Protein AF-A0A343VRR3-F1 (afdb_monomer)

Mean predicted aligned error: 11.03 Å

Structure (mmCIF, N/CA/C/O backbone):
data_AF-A0A343VRR3-F1
#
_entry.id   AF-A0A343VRR3-F1
#
loop_
_atom_site.group_PDB
_atom_site.id
_atom_site.type_symbol
_atom_site.label_atom_id
_atom_site.label_alt_id
_atom_site.label_comp_id
_atom_site.label_asym_id
_atom_site.label_entity_id
_atom_site.label_seq_id
_atom_site.pdbx_PDB_ins_code
_atom_site.Cartn_x
_atom_site.Cartn_y
_atom_site.Cartn_z
_atom_site.occupancy
_atom_site.B_iso_or_equiv
_atom_site.auth_seq_id
_atom_site.auth_comp_id
_atom_site.auth_asym_id
_atom_site.auth_atom_id
_atom_site.pdbx_PDB_model_num
ATOM 1 N N . MET A 1 1 ? 56.393 -20.416 -41.830 1.00 37.50 1 MET A N 1
ATOM 2 C CA . MET A 1 1 ? 55.635 -19.863 -42.967 1.00 37.50 1 MET A CA 1
ATOM 3 C C . MET A 1 1 ? 54.302 -20.599 -42.942 1.00 37.50 1 MET A C 1
ATOM 5 O O . MET A 1 1 ? 54.305 -21.795 -43.189 1.00 37.50 1 MET A O 1
ATOM 9 N N . ASP A 1 2 ? 53.368 -20.090 -42.137 1.00 41.81 2 ASP A N 1
ATOM 10 C CA . ASP A 1 2 ? 52.254 -19.198 -42.551 1.00 41.81 2 ASP A CA 1
ATOM 11 C C . ASP A 1 2 ? 51.068 -20.064 -43.032 1.00 41.81 2 ASP A C 1
ATOM 13 O O . ASP A 1 2 ? 51.146 -20.661 -44.100 1.00 41.81 2 ASP A O 1
ATOM 17 N N . LEU A 1 3 ? 50.234 -20.564 -42.109 1.00 46.12 3 LEU A N 1
ATOM 18 C CA . LEU A 1 3 ? 48.945 -20.011 -41.637 1.00 46.12 3 LEU A CA 1
ATOM 19 C C . LEU A 1 3 ? 47.932 -19.735 -42.762 1.00 46.12 3 LEU A C 1
ATOM 21 O O . LEU A 1 3 ? 48.073 -18.812 -43.550 1.00 46.12 3 LEU A O 1
ATOM 25 N N . GLY A 1 4 ? 46.863 -20.530 -42.775 1.00 37.25 4 GLY A N 1
ATOM 26 C CA . GLY A 1 4 ? 45.685 -20.335 -43.614 1.00 37.25 4 GLY A CA 1
ATOM 27 C C . GLY A 1 4 ? 44.492 -21.040 -42.978 1.00 37.25 4 GLY A C 1
ATOM 28 O O . GLY A 1 4 ? 44.079 -22.100 -43.440 1.00 37.25 4 GLY A O 1
ATOM 29 N N . GLU A 1 5 ? 44.008 -20.503 -41.856 1.00 53.78 5 GLU A N 1
ATOM 30 C CA . GLU A 1 5 ? 42.773 -20.955 -41.207 1.00 53.78 5 GLU A CA 1
ATOM 31 C C . GLU A 1 5 ? 41.541 -20.539 -42.033 1.00 53.78 5 GLU A C 1
ATOM 33 O O . GLU A 1 5 ? 41.505 -19.421 -42.555 1.00 53.78 5 GLU A O 1
ATOM 38 N N . PRO A 1 6 ? 40.502 -21.387 -42.141 1.00 42.66 6 PRO A N 1
ATOM 39 C CA . PRO A 1 6 ? 39.236 -20.989 -42.734 1.00 42.66 6 PRO A CA 1
ATOM 40 C C . PRO A 1 6 ? 38.439 -20.131 -41.741 1.00 42.66 6 PRO A C 1
ATOM 42 O O . PRO A 1 6 ? 38.018 -20.600 -40.683 1.00 42.66 6 PRO A O 1
ATOM 45 N N . SER A 1 7 ? 38.199 -18.871 -42.108 1.00 49.03 7 SER A N 1
ATOM 46 C CA . SER A 1 7 ? 37.275 -17.967 -41.422 1.00 49.03 7 SER A CA 1
ATOM 47 C C . SER A 1 7 ? 35.845 -18.510 -41.484 1.00 49.03 7 SER A C 1
ATOM 49 O O . SER A 1 7 ? 35.107 -18.264 -42.434 1.00 49.03 7 SER A O 1
ATOM 51 N N . HIS A 1 8 ? 35.434 -19.238 -40.449 1.00 46.97 8 HIS A N 1
ATOM 52 C CA . HIS A 1 8 ? 34.027 -19.324 -40.087 1.00 46.97 8 HIS A CA 1
ATOM 53 C C . HIS A 1 8 ? 33.690 -18.049 -39.315 1.00 46.97 8 HIS A C 1
ATOM 55 O O . HIS A 1 8 ? 34.013 -17.924 -38.134 1.00 46.97 8 HIS A O 1
ATOM 61 N N . GLU A 1 9 ? 33.070 -17.086 -39.995 1.00 47.28 9 GLU A N 1
ATOM 62 C CA . GLU A 1 9 ? 32.398 -15.969 -39.339 1.00 47.28 9 GLU A CA 1
ATOM 63 C C . GLU A 1 9 ? 31.313 -16.539 -38.421 1.00 47.28 9 GLU A C 1
ATOM 65 O O . GLU A 1 9 ? 30.217 -16.918 -38.837 1.00 47.28 9 GLU A O 1
ATOM 70 N N . ILE A 1 10 ? 31.654 -16.648 -37.139 1.00 44.50 10 ILE A N 1
ATOM 71 C CA . ILE A 1 10 ? 30.690 -16.865 -36.075 1.00 44.50 10 ILE A CA 1
ATOM 72 C C . ILE A 1 10 ? 29.819 -15.615 -36.071 1.00 44.50 10 ILE A C 1
ATOM 74 O O . ILE A 1 10 ? 30.261 -14.539 -35.672 1.00 44.50 10 ILE A O 1
ATOM 78 N N . CYS A 1 11 ? 28.581 -15.765 -36.539 1.00 33.94 11 CYS A N 1
ATOM 79 C CA . CYS A 1 11 ? 27.521 -14.794 -36.337 1.00 33.94 11 CYS A CA 1
ATOM 80 C C . CYS A 1 11 ? 27.340 -14.643 -34.821 1.00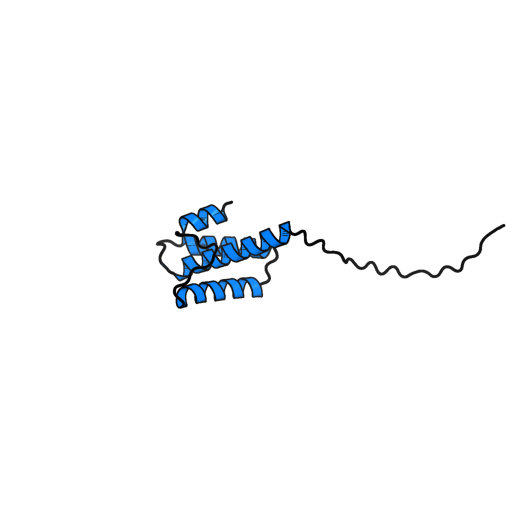 33.94 11 CYS A C 1
ATOM 82 O O . CYS A 1 11 ? 26.659 -15.439 -34.171 1.00 33.94 11 CYS A O 1
ATOM 84 N N . THR A 1 12 ? 28.037 -13.673 -34.229 1.00 43.81 12 THR A N 1
ATOM 85 C CA . THR A 1 12 ? 27.897 -13.317 -32.824 1.00 43.81 12 THR A CA 1
ATOM 86 C C . THR A 1 12 ? 26.554 -12.631 -32.669 1.00 43.81 12 THR A C 1
ATOM 88 O O . THR A 1 12 ? 26.405 -11.415 -32.722 1.00 43.81 12 THR A O 1
ATOM 91 N N . GLN A 1 13 ? 25.533 -13.460 -32.494 1.00 43.38 13 GLN A N 1
ATOM 92 C CA . GLN A 1 13 ? 24.244 -13.039 -31.998 1.00 43.38 13 GLN A CA 1
ATOM 93 C C . GLN A 1 13 ? 24.465 -12.589 -30.553 1.00 43.38 13 GLN A C 1
ATOM 95 O O . GLN A 1 13 ? 24.520 -13.404 -29.627 1.00 43.38 13 GLN A O 1
ATOM 100 N N . THR A 1 14 ? 24.676 -11.286 -30.377 1.00 46.81 14 THR A N 1
ATOM 101 C CA . THR A 1 14 ? 24.767 -10.605 -29.088 1.00 46.81 14 THR A CA 1
ATOM 102 C C . THR A 1 14 ? 23.450 -10.824 -28.351 1.00 46.81 14 THR A C 1
ATOM 104 O O . THR A 1 14 ? 22.495 -10.070 -28.497 1.00 46.81 14 THR A O 1
ATOM 107 N N . HIS A 1 15 ? 23.374 -11.906 -27.583 1.00 47.41 15 HIS A N 1
ATOM 108 C CA . HIS A 1 15 ? 22.310 -12.126 -26.619 1.00 47.41 15 HIS A CA 1
ATOM 109 C C . HIS A 1 15 ? 22.594 -11.225 -25.410 1.00 47.41 15 HIS A C 1
ATOM 111 O O . HIS A 1 15 ? 23.586 -11.454 -24.712 1.00 47.41 15 HIS A O 1
ATOM 117 N N . PRO A 1 16 ? 21.755 -10.221 -25.096 1.00 50.25 16 PRO A N 1
ATOM 118 C CA . PRO A 1 16 ? 21.846 -9.541 -23.818 1.00 50.25 16 PRO A CA 1
ATOM 119 C C . PRO A 1 16 ? 21.199 -10.473 -22.792 1.00 50.25 16 PRO A C 1
ATOM 121 O O . PRO A 1 16 ? 19.983 -10.491 -22.619 1.00 50.25 16 PRO A O 1
ATOM 124 N N . SER A 1 17 ? 21.976 -11.347 -22.160 1.00 53.00 17 SER A N 1
ATOM 125 C CA . SER A 1 17 ? 21.421 -12.277 -21.172 1.00 53.00 17 SER A CA 1
ATOM 126 C C . SER A 1 17 ? 22.373 -12.531 -20.023 1.00 53.00 17 SER A C 1
ATOM 128 O O . SER A 1 17 ? 22.958 -13.595 -19.874 1.00 53.00 17 SER A O 1
ATOM 130 N N . ARG A 1 18 ? 22.431 -11.537 -19.143 1.00 49.84 18 ARG A N 1
ATOM 131 C CA . ARG A 1 18 ? 22.328 -11.765 -17.703 1.00 49.84 18 ARG A CA 1
ATOM 132 C C . ARG A 1 18 ? 21.823 -10.476 -17.079 1.00 49.84 18 ARG A C 1
ATOM 134 O O . ARG A 1 18 ? 22.588 -9.558 -16.817 1.00 49.84 18 ARG A O 1
ATOM 141 N N . LYS A 1 19 ? 20.508 -10.388 -16.869 1.00 48.53 19 LYS A N 1
ATOM 142 C CA . LYS A 1 19 ? 19.997 -9.469 -15.857 1.00 48.53 19 LYS A CA 1
ATOM 143 C C . LYS A 1 19 ? 20.520 -10.003 -14.528 1.00 48.53 19 LYS A C 1
ATOM 145 O O . LYS A 1 19 ? 19.967 -10.960 -13.990 1.00 48.53 19 LYS A O 1
ATOM 150 N N . GLU A 1 20 ? 21.625 -9.449 -14.047 1.00 48.19 20 GLU A N 1
ATOM 151 C CA . GLU A 1 20 ? 21.988 -9.540 -12.640 1.00 48.19 20 GLU A CA 1
ATOM 152 C C . GLU A 1 20 ? 20.877 -8.833 -11.857 1.00 48.19 20 GLU A C 1
ATOM 154 O O . GLU A 1 20 ? 20.931 -7.637 -11.585 1.00 48.19 20 GLU A O 1
ATOM 159 N N . TYR A 1 21 ? 19.799 -9.559 -11.559 1.00 50.50 21 TYR A N 1
ATOM 160 C CA . TYR A 1 21 ? 18.842 -9.145 -10.545 1.00 50.50 21 TYR A CA 1
ATOM 161 C C . TYR A 1 21 ? 19.577 -9.253 -9.212 1.00 50.50 21 TYR A C 1
ATOM 163 O O . TYR A 1 21 ? 19.592 -10.300 -8.568 1.00 50.50 21 TYR A O 1
ATOM 171 N N . THR A 1 22 ? 20.276 -8.184 -8.840 1.00 55.12 22 THR A N 1
ATOM 172 C CA . THR A 1 22 ? 20.904 -8.066 -7.530 1.00 55.12 22 THR A CA 1
ATOM 173 C C . THR A 1 22 ? 19.812 -8.237 -6.475 1.00 55.12 22 THR A C 1
ATOM 175 O O . THR A 1 22 ? 18.736 -7.649 -6.575 1.00 55.12 22 THR A O 1
ATOM 178 N N . VAL A 1 23 ? 20.056 -9.079 -5.470 1.00 56.41 23 VAL A N 1
ATOM 179 C CA . VAL A 1 23 ? 19.100 -9.403 -4.388 1.00 56.41 23 VAL A CA 1
ATOM 180 C C . VAL A 1 23 ? 18.517 -8.134 -3.738 1.00 56.41 23 VAL A C 1
ATOM 182 O O . VAL A 1 23 ? 17.359 -8.111 -3.326 1.00 56.41 23 VAL A O 1
ATOM 185 N N . SER A 1 24 ? 19.289 -7.044 -3.735 1.00 59.78 24 SER A N 1
ATOM 186 C CA . SER A 1 24 ? 18.886 -5.706 -3.294 1.00 59.78 24 SER A CA 1
ATOM 187 C C . SER A 1 24 ? 17.715 -5.115 -4.088 1.00 59.78 24 SER A C 1
ATOM 189 O O . SER A 1 24 ? 16.846 -4.475 -3.500 1.00 59.78 24 SER A O 1
ATOM 191 N N . ASN A 1 25 ? 17.656 -5.346 -5.402 1.00 68.62 25 ASN A N 1
ATOM 192 C CA . ASN A 1 25 ? 16.584 -4.841 -6.258 1.00 68.62 25 ASN A CA 1
ATOM 193 C C . ASN A 1 25 ? 15.266 -5.592 -6.010 1.00 68.62 25 ASN A C 1
ATOM 195 O O . ASN A 1 25 ? 14.199 -4.987 -5.998 1.00 68.62 25 ASN A O 1
ATOM 199 N N . LEU A 1 26 ? 15.339 -6.900 -5.726 1.00 76.31 26 LEU A N 1
ATOM 200 C CA . LEU A 1 26 ? 14.160 -7.707 -5.393 1.00 76.31 26 LEU A CA 1
ATOM 201 C C . LEU A 1 26 ? 13.584 -7.349 -4.014 1.00 76.31 26 LEU A C 1
ATOM 203 O O . LEU A 1 26 ? 12.369 -7.268 -3.858 1.00 76.31 26 LEU A O 1
ATOM 207 N N . ALA A 1 27 ? 14.443 -7.098 -3.022 1.00 84.19 27 ALA A N 1
ATOM 208 C CA . ALA A 1 27 ? 14.000 -6.675 -1.694 1.00 84.19 27 ALA A CA 1
ATOM 209 C C . ALA A 1 27 ? 13.327 -5.290 -1.726 1.00 84.19 27 ALA A C 1
ATOM 211 O O . ALA A 1 27 ? 12.292 -5.096 -1.091 1.00 84.19 27 ALA A O 1
ATOM 212 N N . GLY A 1 28 ? 13.878 -4.343 -2.496 1.00 86.19 28 GLY A N 1
ATOM 213 C CA . GLY A 1 28 ? 13.264 -3.028 -2.709 1.00 86.19 28 GLY A CA 1
ATOM 214 C C . GLY A 1 28 ? 11.923 -3.120 -3.438 1.00 86.19 28 GLY A C 1
ATOM 215 O O . GLY A 1 28 ? 10.948 -2.501 -3.019 1.00 86.19 28 GLY A O 1
ATOM 216 N N . PHE A 1 29 ? 11.859 -3.961 -4.471 1.00 89.94 29 PHE A N 1
ATOM 217 C CA . PHE A 1 29 ? 10.638 -4.267 -5.209 1.00 89.94 29 PHE A CA 1
ATOM 218 C C . PHE A 1 29 ? 9.529 -4.835 -4.312 1.00 89.94 29 PHE A C 1
ATOM 220 O O . PHE A 1 29 ? 8.424 -4.292 -4.277 1.00 89.94 29 PHE A O 1
ATOM 227 N N . GLN A 1 30 ? 9.824 -5.892 -3.547 1.00 91.38 30 GLN A N 1
ATOM 228 C CA . GLN A 1 30 ? 8.825 -6.532 -2.691 1.00 91.38 30 GLN A CA 1
ATOM 229 C C . GLN A 1 30 ? 8.357 -5.580 -1.589 1.00 91.38 30 GLN A C 1
ATOM 231 O O . GLN A 1 30 ? 7.159 -5.467 -1.342 1.00 91.38 30 GLN A O 1
ATOM 236 N N . ARG A 1 31 ? 9.283 -4.823 -0.984 1.00 93.25 31 ARG A N 1
ATOM 237 C CA . ARG A 1 31 ? 8.940 -3.809 0.020 1.00 93.25 31 ARG A CA 1
ATOM 238 C C . ARG A 1 31 ? 8.004 -2.743 -0.553 1.00 93.25 31 ARG A C 1
ATOM 240 O O . ARG A 1 31 ? 7.066 -2.346 0.131 1.00 93.25 31 ARG A O 1
ATOM 247 N N . ALA A 1 32 ? 8.218 -2.300 -1.793 1.00 93.94 32 ALA A N 1
ATOM 248 C CA . ALA A 1 32 ? 7.342 -1.323 -2.437 1.00 93.94 32 ALA A CA 1
ATOM 249 C C . ALA A 1 32 ? 5.917 -1.869 -2.647 1.00 93.94 32 ALA A C 1
ATOM 251 O O . ALA A 1 32 ? 4.948 -1.168 -2.351 1.00 93.94 32 ALA A O 1
ATOM 252 N N . LEU A 1 33 ? 5.780 -3.128 -3.082 1.00 94.50 33 LEU A N 1
ATOM 253 C CA . LEU A 1 33 ? 4.478 -3.797 -3.200 1.00 94.50 33 LEU A CA 1
ATOM 254 C C . LEU A 1 33 ? 3.784 -3.972 -1.845 1.00 94.50 33 LEU A C 1
ATOM 256 O O . LEU A 1 33 ? 2.593 -3.681 -1.722 1.00 94.50 33 LEU A O 1
ATOM 260 N N . ASP A 1 34 ? 4.521 -4.401 -0.821 1.00 94.56 34 ASP A N 1
ATOM 261 C CA . ASP A 1 34 ? 3.962 -4.621 0.513 1.00 94.56 34 ASP A CA 1
ATOM 262 C C . ASP A 1 34 ? 3.465 -3.308 1.140 1.00 94.56 34 ASP A C 1
ATOM 264 O O . ASP A 1 34 ? 2.395 -3.276 1.754 1.00 94.56 34 ASP A O 1
ATOM 268 N N . LEU A 1 35 ? 4.215 -2.213 0.963 1.00 95.75 35 LEU A N 1
ATOM 269 C CA . LEU A 1 35 ? 3.817 -0.873 1.405 1.00 95.75 35 LEU A CA 1
ATOM 270 C C . LEU A 1 35 ? 2.575 -0.379 0.656 1.00 95.75 35 LEU A C 1
ATOM 272 O O . LEU A 1 35 ? 1.662 0.163 1.281 1.00 95.75 35 LEU A O 1
ATOM 276 N N . TYR A 1 36 ? 2.503 -0.597 -0.658 1.00 96.81 36 TYR A N 1
ATOM 277 C CA . TYR A 1 36 ? 1.315 -0.260 -1.438 1.00 96.81 36 TYR A CA 1
ATOM 278 C C . TYR A 1 36 ? 0.075 -1.022 -0.945 1.00 96.81 36 TYR A C 1
ATOM 280 O O . TYR A 1 36 ? -0.940 -0.399 -0.624 1.00 96.81 36 TYR A O 1
ATOM 288 N N . GLY A 1 37 ? 0.162 -2.347 -0.786 1.00 96.12 37 GLY A N 1
ATOM 289 C CA . GLY A 1 37 ? -0.939 -3.154 -0.248 1.00 96.12 37 GLY A CA 1
ATOM 290 C C . GLY A 1 37 ? -1.353 -2.720 1.165 1.00 96.12 37 GLY A C 1
ATOM 291 O O . GLY A 1 37 ? -2.539 -2.664 1.493 1.00 96.12 37 GLY A O 1
ATOM 292 N N . ALA A 1 38 ? -0.390 -2.333 2.000 1.00 96.06 38 ALA A N 1
ATOM 293 C CA . ALA A 1 38 ? -0.654 -1.774 3.318 1.00 96.06 38 ALA A CA 1
ATOM 294 C C . ALA A 1 38 ? -1.418 -0.437 3.272 1.00 96.06 38 ALA A C 1
ATOM 296 O O . ALA A 1 38 ? -2.338 -0.236 4.067 1.00 96.06 38 ALA A O 1
ATOM 29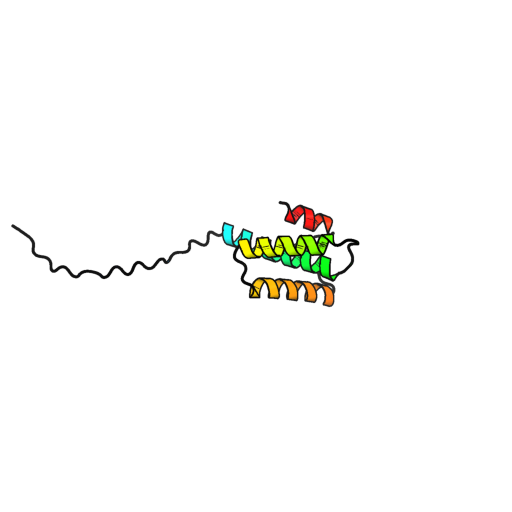7 N N . ALA A 1 39 ? -1.085 0.461 2.344 1.00 95.50 39 ALA A N 1
ATOM 298 C CA . ALA A 1 39 ? -1.808 1.721 2.171 1.00 95.50 39 ALA A CA 1
ATOM 299 C C . ALA A 1 39 ? -3.230 1.500 1.641 1.00 95.50 39 ALA A C 1
ATOM 301 O O . ALA A 1 39 ? -4.177 2.099 2.153 1.00 95.50 39 ALA A O 1
ATOM 302 N N . VAL A 1 40 ? -3.404 0.569 0.696 1.00 96.00 40 VAL A N 1
ATOM 303 C CA . VAL A 1 40 ? -4.733 0.156 0.223 1.00 96.00 40 VAL A CA 1
ATOM 304 C C . VAL A 1 40 ? -5.584 -0.383 1.372 1.00 96.00 40 VAL A C 1
ATOM 306 O O . VAL A 1 40 ? -6.762 -0.044 1.453 1.00 96.00 40 VAL A O 1
ATOM 309 N N . TYR A 1 41 ? -5.004 -1.168 2.284 1.00 95.75 41 TYR A N 1
ATOM 310 C CA . TYR A 1 41 ? -5.718 -1.666 3.460 1.00 95.75 41 TYR A CA 1
ATOM 311 C C . TYR A 1 41 ? -6.285 -0.519 4.305 1.00 95.75 41 TYR A C 1
ATOM 313 O O . TYR A 1 41 ? -7.487 -0.506 4.554 1.00 95.75 41 TYR A O 1
ATOM 321 N N . TRP A 1 42 ? -5.473 0.474 4.683 1.00 94.81 42 TRP A N 1
ATOM 322 C CA . TRP A 1 42 ? -5.947 1.608 5.494 1.00 94.81 42 TRP A CA 1
ATOM 323 C C . TRP A 1 42 ? -6.961 2.489 4.764 1.00 94.81 42 TRP A C 1
ATOM 325 O O . TRP A 1 42 ? -7.906 2.977 5.381 1.00 94.81 42 TRP A O 1
ATOM 335 N N . ARG A 1 43 ? -6.814 2.646 3.443 1.00 94.00 43 ARG A N 1
ATOM 336 C CA . ARG A 1 43 ? -7.832 3.285 2.599 1.00 94.00 43 ARG A CA 1
ATOM 337 C C . ARG A 1 43 ? -9.158 2.521 2.657 1.00 94.00 43 ARG A C 1
ATOM 339 O O . ARG A 1 43 ? -10.218 3.129 2.708 1.00 94.00 43 ARG A O 1
ATOM 346 N N . SER A 1 44 ? -9.109 1.191 2.652 1.00 91.94 44 SER A N 1
ATOM 347 C CA . SER A 1 44 ? -10.295 0.329 2.634 1.00 91.94 44 SER A CA 1
ATOM 348 C C . SER A 1 44 ? -10.950 0.112 4.000 1.00 91.94 44 SER A C 1
ATOM 350 O O . SER A 1 44 ? -12.125 -0.245 4.031 1.00 91.94 44 SER A O 1
ATOM 352 N N . THR A 1 45 ? -10.249 0.315 5.119 1.00 89.19 45 THR A N 1
ATOM 353 C CA . THR A 1 45 ? -10.863 0.215 6.455 1.00 89.19 45 THR A CA 1
ATOM 354 C C . THR A 1 45 ? -11.721 1.428 6.805 1.00 89.19 45 THR A C 1
ATOM 356 O O . THR A 1 45 ? -12.599 1.305 7.655 1.00 89.19 45 THR A O 1
ATOM 359 N N . GLY A 1 46 ? -11.465 2.593 6.195 1.00 82.38 46 GLY A N 1
ATOM 360 C CA . GLY A 1 46 ? -12.188 3.838 6.488 1.00 82.38 46 GLY A CA 1
ATOM 361 C C . GLY A 1 46 ? -12.000 4.343 7.925 1.00 82.38 46 GLY A C 1
ATOM 362 O O . GLY A 1 46 ? -12.802 5.126 8.415 1.00 82.38 46 GLY A O 1
ATOM 363 N N . THR A 1 47 ? -10.969 3.862 8.625 1.00 79.62 47 THR A N 1
ATOM 364 C CA . THR A 1 47 ? -10.707 4.174 10.043 1.00 79.62 47 THR A CA 1
ATOM 365 C C . THR A 1 47 ? -9.899 5.451 10.250 1.00 79.62 47 THR A C 1
ATOM 367 O O . THR A 1 47 ? -9.723 5.881 11.385 1.00 79.62 47 THR A O 1
ATOM 370 N N . VAL A 1 48 ? -9.330 5.998 9.178 1.00 80.44 48 VAL A N 1
ATOM 371 C CA . VAL A 1 48 ? -8.582 7.254 9.194 1.00 80.44 48 VAL A CA 1
ATOM 372 C C . VAL A 1 48 ? -9.521 8.308 8.631 1.00 80.44 48 VAL A C 1
ATOM 374 O O . VAL A 1 48 ? -9.952 8.191 7.486 1.00 80.44 48 VAL A O 1
ATOM 377 N N . GLU A 1 49 ? -9.884 9.280 9.461 1.00 72.06 49 GLU A N 1
ATOM 378 C CA . GLU A 1 49 ? -10.533 10.500 8.988 1.00 72.06 49 GLU A CA 1
ATOM 379 C C . GLU A 1 49 ? -9.489 11.246 8.143 1.00 72.06 49 GLU A C 1
ATOM 381 O O . GLU A 1 49 ? -8.341 11.318 8.567 1.00 72.06 49 GLU A O 1
ATOM 386 N N . ASP A 1 50 ? -9.868 11.717 6.950 1.00 79.88 50 ASP A N 1
ATOM 387 C CA . ASP A 1 50 ? -9.027 12.328 5.897 1.00 79.88 50 ASP A CA 1
ATOM 388 C C . ASP A 1 50 ? -8.647 11.424 4.711 1.00 79.88 50 ASP A C 1
ATOM 390 O O . ASP A 1 50 ? -8.581 10.198 4.778 1.00 79.88 50 ASP A O 1
ATOM 394 N N . ASN A 1 51 ? -8.341 12.079 3.586 1.00 88.62 51 ASN A N 1
ATOM 395 C CA . ASN A 1 51 ? -7.916 11.438 2.337 1.00 88.62 51 ASN A CA 1
ATOM 396 C C . ASN A 1 51 ? -6.440 10.983 2.360 1.00 88.62 51 ASN A C 1
ATOM 398 O O . ASN A 1 51 ? -5.921 10.533 1.338 1.00 88.62 51 ASN A O 1
ATOM 402 N N . GLU A 1 52 ? -5.740 11.089 3.498 1.00 90.62 52 GLU A N 1
ATOM 403 C CA . GLU A 1 52 ? -4.324 10.704 3.617 1.00 90.62 52 GLU A CA 1
ATOM 404 C C . GLU A 1 52 ? -4.038 9.264 3.134 1.00 90.62 52 GLU A C 1
ATOM 406 O O . GLU A 1 52 ? -3.074 9.083 2.382 1.00 90.62 52 GLU A O 1
ATOM 411 N N . PRO A 1 53 ? -4.835 8.228 3.479 1.00 91.81 53 PRO A N 1
ATOM 412 C CA . PRO A 1 53 ? -4.579 6.870 2.995 1.00 91.81 53 PRO A CA 1
ATOM 413 C C . PRO A 1 53 ? -4.723 6.719 1.479 1.00 91.81 53 PRO A C 1
ATOM 415 O O . PRO A 1 53 ? -4.032 5.900 0.876 1.00 91.81 53 PRO A O 1
ATOM 418 N N . GLU A 1 54 ? -5.609 7.495 0.852 1.00 93.31 54 GLU A N 1
ATOM 419 C CA . GLU A 1 54 ? -5.801 7.483 -0.599 1.00 93.31 54 GLU A CA 1
ATOM 420 C C . GLU A 1 54 ? -4.611 8.117 -1.327 1.00 93.31 54 GLU A C 1
ATOM 422 O O . GLU A 1 54 ? -4.086 7.533 -2.282 1.00 93.31 54 GLU A O 1
ATOM 427 N N . VAL A 1 55 ? -4.141 9.268 -0.836 1.00 94.81 55 VAL A N 1
ATOM 428 C CA . VAL A 1 55 ? -2.945 9.941 -1.362 1.00 94.81 55 VAL A CA 1
ATOM 429 C C . VAL A 1 55 ? -1.728 9.026 -1.225 1.00 94.81 55 VAL A C 1
ATOM 431 O O . VAL A 1 55 ? -1.050 8.748 -2.214 1.00 94.81 55 VAL A O 1
ATOM 434 N N . LEU A 1 56 ? -1.507 8.460 -0.033 1.00 94.50 56 LEU A N 1
ATOM 435 C CA . LEU A 1 56 ? -0.376 7.567 0.218 1.00 94.50 56 LEU A CA 1
ATOM 436 C C . LEU A 1 56 ? -0.436 6.294 -0.644 1.00 94.50 56 LEU A C 1
ATOM 438 O O . LEU A 1 56 ? 0.593 5.837 -1.142 1.00 94.50 56 LEU A O 1
ATOM 442 N N . ALA A 1 57 ? -1.626 5.723 -0.860 1.00 95.56 57 ALA A N 1
ATOM 443 C CA . ALA A 1 57 ? -1.792 4.567 -1.741 1.00 95.56 57 ALA A CA 1
ATOM 444 C C . ALA A 1 57 ? -1.434 4.894 -3.198 1.00 95.56 57 ALA A C 1
ATOM 446 O O . ALA A 1 57 ? -0.831 4.061 -3.874 1.00 95.56 57 ALA A O 1
ATOM 447 N N . THR A 1 58 ? -1.766 6.097 -3.672 1.00 96.81 58 THR A N 1
ATOM 448 C CA . THR A 1 58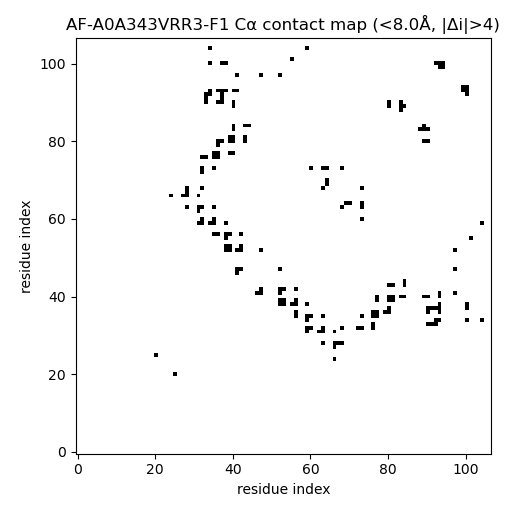 ? -1.416 6.555 -5.025 1.00 96.81 58 THR A CA 1
ATOM 449 C C . THR A 1 58 ? 0.097 6.692 -5.179 1.00 96.81 58 THR A C 1
ATOM 451 O O . THR A 1 58 ? 0.678 6.091 -6.081 1.00 96.81 58 THR A O 1
ATOM 454 N N . GLU A 1 59 ? 0.760 7.373 -4.243 1.00 96.12 59 GLU A N 1
ATOM 455 C CA . GLU A 1 59 ? 2.220 7.529 -4.266 1.00 96.12 59 GLU A CA 1
ATOM 456 C C . GLU A 1 59 ? 2.960 6.188 -4.203 1.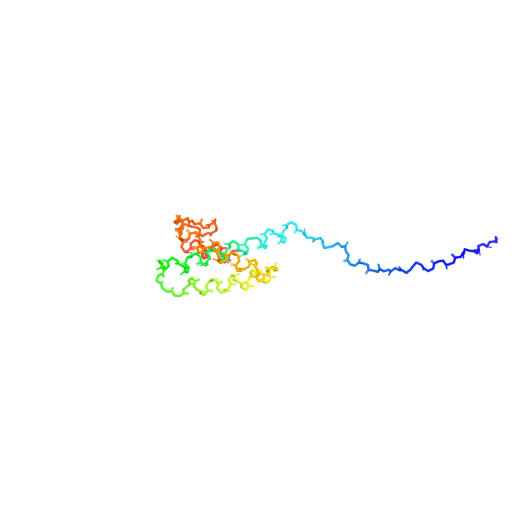00 96.12 59 GLU A C 1
ATOM 458 O O . GLU A 1 59 ? 3.979 5.986 -4.867 1.00 96.12 59 GLU A O 1
ATOM 463 N N . LEU A 1 60 ? 2.481 5.254 -3.379 1.00 95.94 60 LEU A N 1
ATOM 464 C CA . LEU A 1 60 ? 3.110 3.942 -3.241 1.00 95.94 60 LEU A CA 1
ATOM 465 C C . LEU A 1 60 ? 2.850 3.046 -4.453 1.00 95.94 60 LEU A C 1
ATOM 467 O O . LEU A 1 60 ? 3.725 2.257 -4.807 1.00 95.94 60 LEU A O 1
ATOM 471 N N . ARG A 1 61 ? 1.710 3.210 -5.138 1.00 96.69 61 ARG A N 1
ATOM 472 C CA . ARG A 1 61 ? 1.453 2.558 -6.430 1.00 96.69 61 ARG A CA 1
ATOM 473 C C . ARG A 1 61 ? 2.476 3.001 -7.472 1.00 96.69 61 ARG A C 1
ATOM 475 O O . ARG A 1 61 ? 3.049 2.159 -8.160 1.00 96.69 61 ARG A O 1
ATOM 482 N N . GLU A 1 62 ? 2.736 4.303 -7.566 1.00 95.88 62 GLU A N 1
ATOM 483 C CA . GLU A 1 62 ? 3.735 4.860 -8.486 1.00 95.88 62 GLU A CA 1
ATOM 484 C C . GLU A 1 62 ? 5.149 4.381 -8.147 1.00 95.88 62 GLU A C 1
ATOM 486 O O . GLU A 1 62 ? 5.898 3.976 -9.036 1.00 95.88 62 GLU A O 1
ATOM 491 N N . ARG A 1 63 ? 5.503 4.341 -6.857 1.00 93.62 63 ARG A N 1
ATOM 492 C CA . ARG A 1 63 ? 6.802 3.825 -6.400 1.00 93.62 63 ARG A CA 1
ATOM 493 C C . ARG A 1 63 ? 6.981 2.336 -6.687 1.00 93.62 63 ARG A C 1
ATOM 495 O O . ARG A 1 63 ? 8.047 1.935 -7.146 1.00 93.62 63 ARG A O 1
ATOM 502 N N . ALA A 1 64 ? 5.953 1.520 -6.468 1.00 93.81 64 ALA A N 1
ATOM 503 C CA . ALA A 1 64 ? 5.987 0.104 -6.821 1.00 93.81 64 ALA A CA 1
ATOM 504 C C . ALA A 1 64 ? 6.116 -0.093 -8.341 1.00 93.81 64 ALA A C 1
ATOM 506 O O . ALA A 1 64 ? 6.930 -0.903 -8.785 1.00 93.81 64 ALA A O 1
ATOM 507 N N . ALA A 1 65 ? 5.397 0.696 -9.148 1.00 93.75 65 ALA A N 1
ATOM 508 C CA . ALA A 1 65 ? 5.540 0.682 -10.604 1.00 93.75 65 ALA A CA 1
ATOM 509 C C . ALA A 1 65 ? 6.962 1.079 -11.047 1.00 93.75 65 ALA A C 1
ATOM 511 O O . ALA A 1 65 ? 7.555 0.403 -11.886 1.00 93.75 65 ALA A O 1
ATOM 512 N N . ALA A 1 66 ? 7.550 2.113 -10.436 1.00 91.12 66 ALA A N 1
ATOM 513 C CA . ALA A 1 66 ? 8.928 2.534 -10.695 1.00 91.12 66 ALA A CA 1
ATOM 514 C C . ALA A 1 66 ? 9.965 1.470 -10.287 1.00 91.12 66 ALA A C 1
ATOM 516 O O . ALA A 1 66 ? 11.001 1.341 -10.936 1.00 91.12 66 ALA A O 1
ATOM 517 N N . ALA A 1 67 ? 9.671 0.670 -9.258 1.00 90.00 67 ALA A N 1
ATOM 518 C CA . ALA A 1 67 ? 10.476 -0.488 -8.868 1.00 90.00 67 ALA A CA 1
ATOM 519 C C . ALA A 1 67 ? 10.312 -1.697 -9.816 1.00 90.00 67 ALA A C 1
ATOM 521 O O . ALA A 1 67 ? 11.037 -2.683 -9.684 1.00 90.00 67 ALA A O 1
ATOM 522 N N . GLY A 1 68 ? 9.391 -1.625 -10.784 1.00 92.25 68 GLY A N 1
ATOM 523 C CA . GLY A 1 68 ? 9.165 -2.650 -11.802 1.00 92.25 68 GLY A CA 1
ATOM 524 C C . GLY A 1 68 ? 7.922 -3.513 -11.586 1.00 92.25 68 GLY A C 1
ATOM 525 O O . GLY A 1 68 ? 7.818 -4.558 -12.228 1.00 92.25 68 GLY A O 1
ATOM 526 N N . ALA A 1 69 ? 6.995 -3.121 -10.702 1.00 92.94 69 ALA A N 1
ATOM 527 C CA . ALA A 1 69 ? 5.731 -3.837 -10.520 1.00 92.94 69 ALA A CA 1
ATOM 528 C C . ALA A 1 69 ? 4.916 -3.830 -11.808 1.00 92.94 69 ALA A C 1
ATOM 530 O O . ALA A 1 69 ? 4.634 -2.776 -12.386 1.00 92.94 69 ALA A O 1
ATOM 531 N N . SER A 1 70 ? 4.517 -5.022 -12.245 1.00 94.75 70 SER A N 1
ATOM 532 C CA . SER A 1 70 ? 3.532 -5.145 -13.305 1.00 94.75 70 SER A CA 1
ATOM 533 C C . SER A 1 70 ? 2.171 -4.666 -12.800 1.00 94.75 70 SER A C 1
ATOM 535 O O . SER A 1 70 ? 1.887 -4.641 -11.600 1.00 94.75 70 SER A O 1
ATOM 537 N N . ARG A 1 71 ? 1.290 -4.315 -13.736 1.00 95.12 71 ARG A N 1
ATOM 538 C CA . ARG A 1 71 ? -0.091 -3.967 -13.401 1.00 95.12 71 ARG A CA 1
ATOM 539 C C . ARG A 1 71 ? -0.805 -5.103 -12.663 1.00 95.12 71 ARG A C 1
ATOM 541 O O . ARG A 1 71 ? -1.503 -4.824 -11.700 1.00 95.12 71 ARG A O 1
ATOM 548 N N . GLU A 1 72 ? -0.582 -6.350 -13.075 1.00 96.69 72 GLU A N 1
ATOM 549 C CA . GLU A 1 72 ? -1.147 -7.533 -12.412 1.00 96.69 72 GLU A CA 1
ATOM 550 C C . GLU A 1 72 ? -0.701 -7.617 -10.949 1.00 96.69 72 GLU A C 1
ATOM 552 O O . GLU A 1 72 ? -1.531 -7.806 -10.073 1.00 96.69 72 GLU A O 1
ATOM 557 N N . GLN A 1 73 ? 0.578 -7.364 -10.656 1.00 95.62 73 GLN A N 1
ATOM 558 C CA . GLN A 1 73 ? 1.092 -7.392 -9.282 1.00 95.62 73 GLN A CA 1
ATOM 559 C C . GLN A 1 73 ? 0.512 -6.276 -8.405 1.00 95.62 73 GLN A C 1
ATOM 561 O O . GLN A 1 73 ? 0.292 -6.477 -7.211 1.00 95.62 73 GLN A O 1
ATOM 566 N N . LEU A 1 74 ? 0.262 -5.097 -8.981 1.00 96.38 74 LEU A N 1
ATOM 567 C CA . LEU A 1 74 ? -0.431 -4.014 -8.281 1.00 96.38 74 LEU A CA 1
ATOM 568 C C . LEU A 1 74 ? -1.893 -4.394 -8.012 1.00 96.38 74 LEU A C 1
ATOM 570 O O . LEU A 1 74 ? -2.376 -4.235 -6.893 1.00 96.38 74 LEU A O 1
ATOM 574 N N . ASP A 1 75 ? -2.589 -4.923 -9.014 1.00 96.81 75 ASP A N 1
ATOM 575 C CA . ASP A 1 75 ? -3.991 -5.311 -8.883 1.00 96.81 75 ASP A CA 1
ATOM 576 C C . ASP A 1 75 ? -4.148 -6.475 -7.869 1.00 96.81 75 ASP A C 1
ATOM 578 O O . ASP A 1 75 ? -5.046 -6.437 -7.025 1.00 96.81 75 ASP A O 1
ATOM 582 N N . ASP A 1 76 ? -3.212 -7.431 -7.844 1.00 95.50 76 ASP A N 1
ATOM 583 C CA . ASP A 1 76 ? -3.133 -8.510 -6.848 1.00 95.50 76 ASP A CA 1
ATOM 5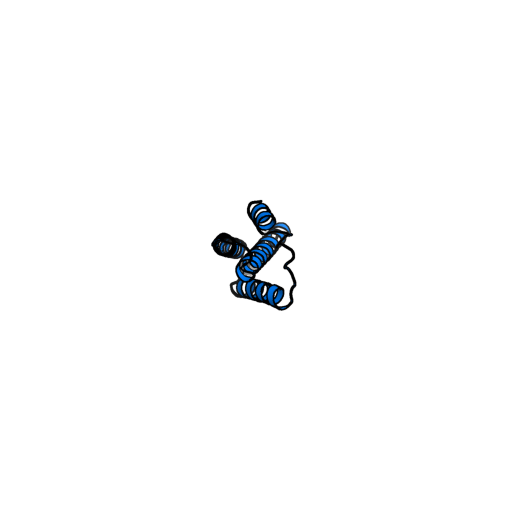84 C C . ASP A 1 76 ? -2.893 -7.978 -5.428 1.00 95.50 76 ASP A C 1
ATOM 586 O O . ASP A 1 76 ? -3.549 -8.415 -4.479 1.00 95.50 76 ASP A O 1
ATOM 590 N N . ALA A 1 77 ? -1.982 -7.014 -5.254 1.00 95.25 77 ALA A N 1
ATOM 591 C CA . ALA A 1 77 ? -1.726 -6.389 -3.955 1.00 95.25 77 ALA A CA 1
ATOM 592 C C . ALA A 1 77 ? -2.962 -5.636 -3.434 1.00 95.25 77 ALA A C 1
ATOM 594 O O . ALA A 1 77 ? -3.281 -5.698 -2.241 1.00 95.25 77 ALA A O 1
ATOM 595 N N . GLU A 1 78 ? -3.694 -4.961 -4.323 1.00 95.50 78 GLU A N 1
ATOM 596 C CA . GLU A 1 78 ? -4.952 -4.301 -3.985 1.00 95.50 78 GLU A CA 1
ATOM 597 C C . GLU A 1 78 ? -6.040 -5.311 -3.597 1.00 95.50 78 GLU A C 1
ATOM 599 O O . GLU A 1 78 ? -6.713 -5.135 -2.574 1.00 95.50 78 GLU A O 1
ATOM 604 N N . GLN A 1 79 ? -6.190 -6.391 -4.364 1.00 96.06 79 GLN A N 1
ATOM 605 C CA . GLN A 1 79 ? -7.134 -7.462 -4.059 1.00 96.06 79 GLN A CA 1
ATOM 606 C C . GLN A 1 79 ? -6.807 -8.122 -2.712 1.00 96.06 79 GLN A C 1
ATOM 608 O O . GLN A 1 79 ? -7.691 -8.277 -1.866 1.00 96.06 79 GLN A O 1
ATOM 613 N N . TYR A 1 80 ? -5.533 -8.428 -2.460 1.00 94.00 80 TYR A N 1
ATOM 614 C CA . TYR A 1 80 ? -5.064 -8.987 -1.194 1.00 94.00 80 TYR A CA 1
ATOM 615 C C . TYR A 1 80 ? -5.379 -8.076 0.001 1.00 94.00 80 TYR A C 1
ATOM 617 O O . TYR A 1 80 ? -5.835 -8.545 1.048 1.00 94.00 80 TYR A O 1
ATOM 625 N N . ALA A 1 81 ? -5.187 -6.764 -0.145 1.00 94.81 81 ALA A N 1
ATOM 626 C CA . ALA A 1 81 ? -5.510 -5.798 0.899 1.00 94.81 81 ALA A CA 1
ATOM 627 C C . ALA A 1 81 ? -7.016 -5.769 1.218 1.00 94.81 81 ALA A C 1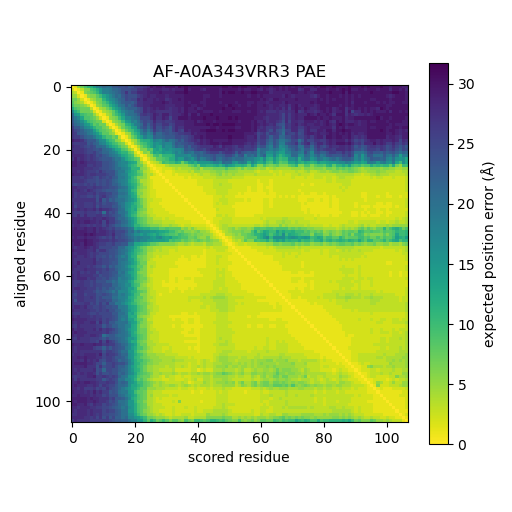
ATOM 629 O O . ALA A 1 81 ? -7.397 -5.777 2.392 1.00 94.81 81 ALA A O 1
ATOM 630 N N . ARG A 1 82 ? -7.879 -5.812 0.195 1.00 93.75 82 ARG A N 1
ATOM 631 C CA . ARG A 1 82 ? -9.343 -5.891 0.365 1.00 93.75 82 ARG A CA 1
ATOM 632 C C . ARG A 1 82 ? -9.770 -7.199 1.033 1.00 93.75 82 ARG A C 1
ATOM 634 O O . ARG A 1 82 ? -10.636 -7.193 1.906 1.00 93.75 82 ARG A O 1
ATOM 641 N N . GLU A 1 83 ? -9.134 -8.312 0.677 1.00 95.31 83 GLU A N 1
ATOM 642 C CA . GLU A 1 83 ? -9.352 -9.596 1.348 1.00 95.31 83 GLU A CA 1
ATOM 643 C C . GLU A 1 83 ? -8.913 -9.592 2.811 1.00 95.31 83 GLU A C 1
ATOM 645 O O . GLU A 1 83 ? -9.552 -10.231 3.647 1.00 95.31 83 GLU A O 1
ATOM 650 N N . CYS A 1 84 ? -7.832 -8.886 3.144 1.00 94.12 84 CYS A N 1
ATOM 651 C CA . CYS A 1 84 ? -7.435 -8.710 4.535 1.00 94.12 84 CYS A CA 1
ATOM 652 C C . CYS A 1 84 ? -8.554 -8.028 5.328 1.00 94.12 84 CYS A C 1
ATOM 654 O O . CYS A 1 84 ? -8.941 -8.543 6.375 1.00 94.12 84 CYS A O 1
ATOM 656 N N . VAL A 1 85 ? -9.139 -6.948 4.797 1.00 93.56 85 VAL A N 1
ATOM 657 C CA . VAL A 1 85 ? -10.274 -6.264 5.438 1.00 93.56 85 VAL A CA 1
ATOM 658 C C . VAL A 1 85 ? -11.459 -7.215 5.628 1.00 93.56 85 VAL A C 1
ATOM 660 O O . VAL A 1 85 ? -11.967 -7.332 6.743 1.00 93.56 85 VAL A O 1
ATOM 663 N N . SER A 1 86 ? -11.863 -7.952 4.586 1.00 93.62 86 SER A N 1
ATOM 664 C CA . SER A 1 86 ? -13.022 -8.856 4.668 1.00 93.62 86 SER A CA 1
ATOM 665 C C . SER A 1 86 ? -12.816 -10.033 5.626 1.00 93.62 86 SER A C 1
ATOM 667 O O . SER A 1 86 ? -13.770 -10.514 6.231 1.00 93.62 86 SER A O 1
ATOM 669 N N . LYS A 1 87 ? -11.569 -10.484 5.802 1.00 94.25 87 LYS A N 1
ATOM 670 C CA . LYS A 1 87 ? -11.193 -11.572 6.718 1.00 94.25 87 LYS A CA 1
ATOM 671 C C . LYS A 1 87 ? -10.810 -11.076 8.119 1.00 94.25 87 LYS A C 1
ATOM 673 O O . LYS A 1 87 ? -10.336 -11.885 8.916 1.00 94.25 87 LYS A O 1
ATOM 678 N N . HIS A 1 88 ? -10.960 -9.781 8.416 1.00 91.69 88 HIS A N 1
ATOM 679 C CA . HIS A 1 88 ? -10.478 -9.142 9.650 1.00 91.69 88 HIS A CA 1
ATOM 680 C C . HIS A 1 88 ? -8.994 -9.443 9.948 1.00 91.69 88 HIS A C 1
ATOM 682 O O . HIS A 1 88 ? -8.587 -9.663 11.089 1.00 91.69 88 HIS A 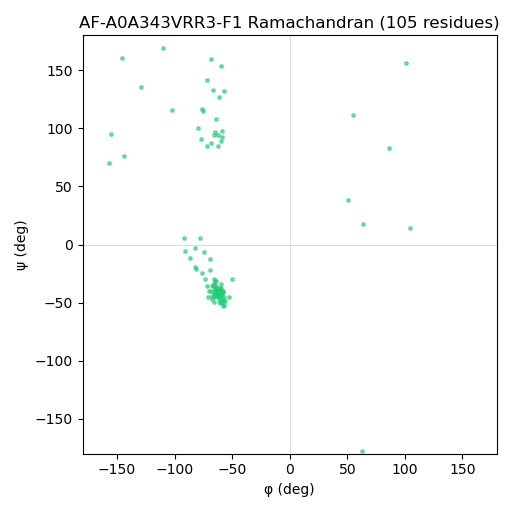O 1
ATOM 688 N N . ARG A 1 89 ? -8.177 -9.483 8.894 1.00 92.50 89 ARG A N 1
ATOM 689 C CA . ARG A 1 89 ? -6.719 -9.641 8.933 1.00 92.50 89 ARG A CA 1
ATOM 690 C C . ARG A 1 89 ? -6.046 -8.342 8.511 1.00 92.50 89 ARG A C 1
ATOM 692 O O . ARG A 1 89 ? -6.682 -7.432 7.991 1.00 92.50 89 ARG A O 1
ATOM 699 N N . LYS A 1 90 ? -4.732 -8.274 8.708 1.00 90.44 90 LYS A N 1
ATOM 700 C CA . LYS A 1 90 ? -3.925 -7.103 8.374 1.00 90.44 90 LYS A CA 1
ATOM 701 C C . LYS A 1 90 ? -2.704 -7.505 7.533 1.00 90.44 90 LYS A C 1
ATOM 703 O O . LYS A 1 90 ? -2.041 -8.477 7.904 1.00 90.44 90 LYS A O 1
ATOM 708 N N . PRO A 1 91 ? -2.375 -6.770 6.453 1.00 90.69 91 PRO A N 1
ATOM 709 C CA . PRO A 1 91 ? -1.127 -6.960 5.717 1.00 90.69 91 PRO A CA 1
ATOM 710 C C . PRO A 1 91 ? 0.105 -6.732 6.602 1.00 90.69 91 PRO A C 1
ATOM 712 O O . PRO A 1 91 ? 0.058 -5.949 7.552 1.00 90.69 91 PRO A O 1
ATOM 715 N N . LEU A 1 92 ? 1.230 -7.371 6.265 1.00 85.44 92 LEU A N 1
ATOM 716 C CA . LEU A 1 92 ? 2.455 -7.335 7.076 1.00 85.44 92 LEU A CA 1
ATOM 717 C C . LEU A 1 92 ? 2.953 -5.901 7.332 1.00 85.44 92 LEU A C 1
ATOM 719 O O . LEU A 1 92 ? 3.213 -5.533 8.476 1.00 85.44 92 LEU A O 1
ATOM 723 N N . MET A 1 93 ? 3.034 -5.080 6.281 1.00 91.31 93 MET A N 1
ATOM 724 C CA . MET A 1 93 ? 3.568 -3.713 6.355 1.00 91.31 93 MET A CA 1
ATOM 725 C C . MET A 1 93 ? 2.562 -2.665 6.848 1.00 91.31 93 MET A C 1
ATOM 727 O O . MET A 1 93 ? 2.931 -1.512 7.032 1.00 91.31 93 MET A O 1
ATOM 731 N N . ALA A 1 94 ? 1.302 -3.025 7.118 1.00 88.62 94 ALA A N 1
ATOM 732 C CA . ALA A 1 94 ? 0.303 -2.043 7.556 1.00 88.62 94 ALA A CA 1
ATOM 733 C C . ALA A 1 94 ? 0.552 -1.481 8.964 1.00 88.62 94 ALA A C 1
ATOM 735 O O . ALA A 1 94 ? -0.059 -0.477 9.318 1.00 88.62 94 ALA A O 1
ATOM 736 N N . GLY A 1 95 ? 1.457 -2.074 9.752 1.00 88.50 95 GLY A N 1
ATOM 737 C CA . GLY A 1 95 ? 1.797 -1.567 11.084 1.00 88.50 95 GLY A CA 1
ATOM 738 C C . GLY A 1 95 ? 0.607 -1.593 12.049 1.00 88.50 95 GLY A C 1
ATOM 739 O O . GLY A 1 95 ? -0.463 -2.108 11.736 1.00 88.50 95 GLY A O 1
ATOM 740 N N . HIS A 1 96 ? 0.771 -1.106 13.276 1.00 88.69 96 HIS A N 1
ATOM 741 C CA . HIS A 1 96 ? -0.315 -1.052 14.267 1.00 88.69 96 HIS A CA 1
ATOM 742 C C . HIS A 1 96 ? -1.236 0.161 14.089 1.00 88.69 96 HIS A C 1
ATOM 744 O O . HIS A 1 96 ? -2.365 0.137 14.570 1.00 88.69 96 HIS A O 1
ATOM 750 N N . SER A 1 97 ? -0.771 1.192 13.385 1.00 91.00 97 SER A N 1
ATOM 751 C CA . SER A 1 97 ? -1.519 2.406 13.070 1.00 91.00 97 SER A CA 1
ATOM 752 C C . SER A 1 97 ? -1.129 2.934 11.691 1.00 91.00 97 SER A C 1
ATOM 754 O O . SER A 1 97 ? -0.041 2.637 11.189 1.00 91.00 97 SER A O 1
ATOM 756 N N . PHE A 1 98 ? -1.988 3.771 11.108 1.00 91.31 98 PHE A N 1
ATOM 757 C CA . PHE A 1 98 ? -1.694 4.432 9.838 1.00 91.31 98 PHE A CA 1
ATOM 758 C C . PHE A 1 98 ? -0.414 5.281 9.905 1.00 91.31 98 PHE A C 1
ATOM 760 O O . PHE A 1 98 ? 0.428 5.198 9.015 1.00 91.31 98 PHE A O 1
ATOM 767 N N . SER A 1 99 ? -0.190 6.016 11.000 1.00 92.06 99 SER A N 1
ATOM 768 C CA . SER A 1 99 ? 1.029 6.816 11.185 1.00 92.06 99 SER A CA 1
ATOM 769 C C . SER A 1 99 ? 2.306 5.973 11.155 1.00 92.06 99 SER A C 1
ATOM 771 O O . SER A 1 99 ? 3.335 6.439 10.671 1.00 92.06 99 SER A O 1
ATOM 773 N N . GLN A 1 100 ? 2.255 4.728 11.647 1.00 91.88 100 GLN A N 1
ATOM 774 C CA . GLN A 1 100 ? 3.399 3.820 11.583 1.00 91.88 100 GLN A CA 1
ATOM 775 C C . GLN A 1 100 ? 3.706 3.413 10.139 1.00 91.88 100 GLN A C 1
ATOM 777 O O . GLN A 1 100 ? 4.867 3.463 9.741 1.00 91.88 100 GLN A O 1
ATOM 782 N N . LEU A 1 101 ? 2.680 3.069 9.352 1.00 93.62 101 LEU A N 1
ATOM 783 C CA . LEU A 1 101 ? 2.845 2.826 7.918 1.00 93.62 101 LEU A CA 1
ATOM 784 C C . LEU A 1 101 ? 3.420 4.061 7.218 1.00 93.62 101 LEU A C 1
ATOM 786 O O . LEU A 1 101 ? 4.369 3.934 6.454 1.00 93.62 101 LEU A O 1
ATOM 790 N N . ARG A 1 102 ? 2.871 5.251 7.484 1.00 93.06 102 ARG A N 1
ATOM 791 C CA . ARG A 1 102 ? 3.335 6.496 6.859 1.00 93.06 102 ARG A CA 1
ATOM 792 C C . ARG A 1 102 ? 4.820 6.734 7.125 1.00 93.06 102 ARG A C 1
ATOM 794 O O . ARG A 1 102 ? 5.562 7.038 6.201 1.00 93.06 102 ARG A O 1
ATOM 801 N N . ASN A 1 103 ? 5.266 6.544 8.365 1.00 92.38 103 ASN A N 1
ATOM 802 C CA . ASN A 1 103 ? 6.679 6.685 8.717 1.00 92.38 103 ASN A CA 1
ATOM 803 C C . ASN A 1 103 ? 7.559 5.655 7.992 1.00 92.38 103 ASN A C 1
ATOM 805 O O . ASN A 1 103 ? 8.637 6.003 7.520 1.00 92.38 103 ASN A O 1
ATOM 809 N N . GLU A 1 104 ? 7.095 4.409 7.872 1.00 91.50 104 GLU A N 1
ATOM 810 C CA . GLU A 1 104 ? 7.817 3.360 7.144 1.00 91.50 104 GLU A CA 1
ATOM 811 C C . GLU A 1 104 ? 7.878 3.643 5.635 1.00 91.50 104 GLU A C 1
ATOM 813 O O . GLU A 1 104 ? 8.895 3.390 4.996 1.00 91.50 104 GLU A O 1
ATOM 818 N N . ALA A 1 105 ? 6.819 4.227 5.072 1.00 89.44 105 ALA A N 1
ATOM 819 C CA . ALA A 1 105 ? 6.739 4.606 3.667 1.00 89.44 105 ALA A CA 1
ATOM 820 C C . ALA A 1 105 ? 7.672 5.770 3.294 1.00 89.44 105 ALA A C 1
ATOM 822 O O . ALA A 1 105 ? 7.987 5.930 2.118 1.00 89.44 105 ALA A O 1
ATOM 823 N N . VAL A 1 106 ? 8.108 6.593 4.249 1.00 87.25 106 VAL A N 1
ATOM 824 C CA . VAL A 1 106 ? 9.012 7.737 4.006 1.00 87.25 106 VAL A CA 1
ATOM 825 C C . VAL A 1 106 ? 10.494 7.344 4.152 1.00 87.25 106 VAL A C 1
ATOM 827 O O . VAL A 1 106 ? 11.376 8.146 3.854 1.00 87.25 106 VAL A O 1
ATOM 830 N N . ARG A 1 107 ? 10.781 6.109 4.583 1.00 77.06 107 ARG A N 1
ATOM 831 C CA . ARG A 1 107 ? 12.128 5.625 4.910 1.00 77.06 107 ARG A CA 1
ATOM 832 C C . ARG A 1 107 ? 12.802 4.839 3.787 1.00 77.06 107 ARG A C 1
ATOM 834 O O . ARG A 1 107 ? 13.923 5.236 3.414 1.00 77.06 107 ARG A O 1
#

Sequence (107 aa):
MDLGEPSHEICTQTHPSRKEYTVSNLAGFQRALDLYGAAVYWRSTGTVEDNEPEVLATELRERAAAAGASREQLDDAEQYARECVSKHRKPLMAGHSFSQLRNEAVR

Nearest PDB structures (foldseek):
  4f3q-assembly1_A  TM=5.719E-01  e=1.385E+00  Coxiella burnetii RSA 493
  8rxa-assembly2_B  TM=4.109E-01  e=9.426E-01  Plasmodium falciparum 3D7
  8px9-assembly1_A  TM=3.774E-01  e=5.775E+00  Es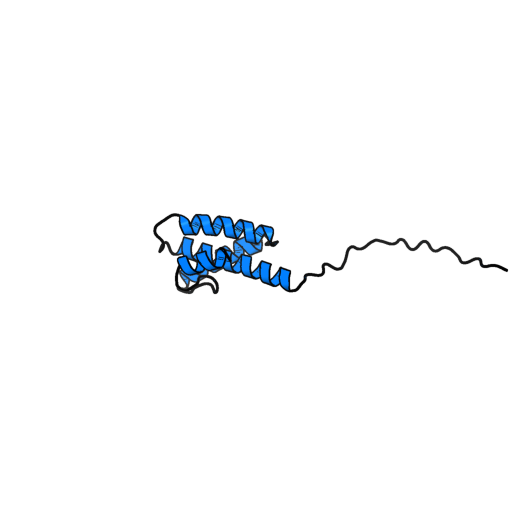cherichia coli

Secondary structure (DSSP, 8-state):
----------------------HHHHHHHHHHHHHHHHHHHHHHH--SSSSHHHHHHHHHHHHHHHTT--HHHHHHHHHHHHHHHHTT---GGG-SSHHHHHHHHT-

Radius of gyration: 22.81 Å; Cα contacts (8 Å, |Δi|>4): 104; chains: 1; bounding box: 69×33×58 Å

Organism: NCBI:txid1968788

Foldseek 3Di:
DDDDDDDPPPPPPPDPDDPPPPVVLVVQ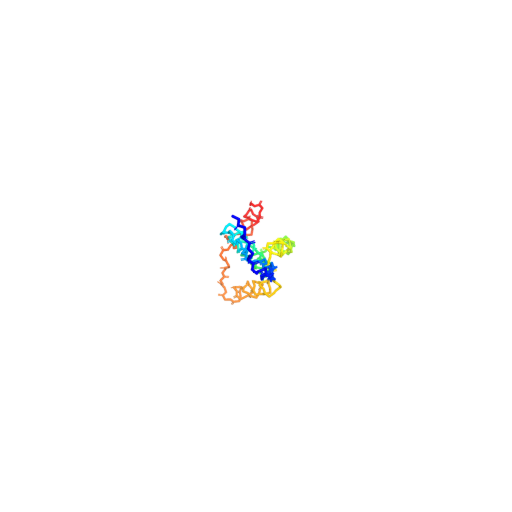LVLLLLLLLLLLLVVLLPPDPDCVSVVSNVVSLVSNVVSPDDPVSNVVSNVVSNVCVVVVHHGPLNPPDVVSSVVVSVD

Solvent-accessible surface area (backbone atoms only — not comparable to full-atom values): 6288 Å² total; per-residue (Å²): 136,83,88,83,80,84,86,74,82,73,80,77,75,83,71,93,79,74,85,78,76,49,70,67,58,54,53,52,29,51,50,30,43,42,45,20,20,17,26,41,28,51,45,70,66,64,80,56,90,67,66,60,36,54,54,51,23,53,55,28,46,53,51,17,42,74,56,65,48,49,70,66,58,50,52,49,31,47,50,52,20,54,50,21,59,77,67,77,48,76,56,87,51,27,58,97,40,69,69,52,27,53,57,60,74,75,108

pLDDT: mean 81.6, std 19.34, range [33.94, 96.81]